Protein AF-A0A7C9LM31-F1 (afdb_monomer)

Foldseek 3Di:
DDDPAPVSQVVCVLVVVDDHDDDPVSDPDDPRDDDDDDVVPPDPDDPDDDDPPPDDDPVSVVVVVVVVVDDVVVVPPD

Radius of gyration: 16.71 Å; Cα contacts (8 Å, |Δi|>4): 24; chains: 1; bounding box: 35×32×44 Å

pLDDT: mean 79.06, std 14.09, range [36.06, 94.31]

Mean predicted aligned error: 9.39 Å

Secondary structure (DSSP, 8-state):
---SSHHHHHHHHHTTS------TTT-S--SS------GGG-----------TT---HHHHHHHHHHHH--GGGGS--

Sequence (78 aa):
MAADTRDAVYEAVALGIGVGFMWRFGTYRSDTLRRIRVPEFASTVDEVVFALADERNSLVDLFFNVARQLRPDVLIQI

Solvent-accessible surface area (backbone atoms only — not comparable to full-atom values): 5566 Å² total; per-residue (Å²): 137,84,64,93,41,73,65,55,36,51,52,41,34,72,72,65,74,57,88,68,88,78,60,87,80,70,57,88,82,60,90,86,58,90,84,78,88,58,77,92,67,67,73,85,71,80,88,78,86,86,75,65,92,83,68,88,44,74,67,58,55,51,50,56,54,51,55,71,66,60,60,76,74,77,70,71,83,119

Organism: NCBI:txid552061

Structure (mmCIF, N/CA/C/O backbone):
data_AF-A0A7C9LM31-F1
#
_entry.id   AF-A0A7C9LM31-F1
#
loop_
_atom_site.group_PDB
_atom_site.id
_atom_site.type_symbol
_atom_site.label_atom_id
_atom_site.label_alt_id
_atom_site.label_comp_id
_atom_site.label_asym_id
_atom_site.label_entity_id
_atom_site.label_se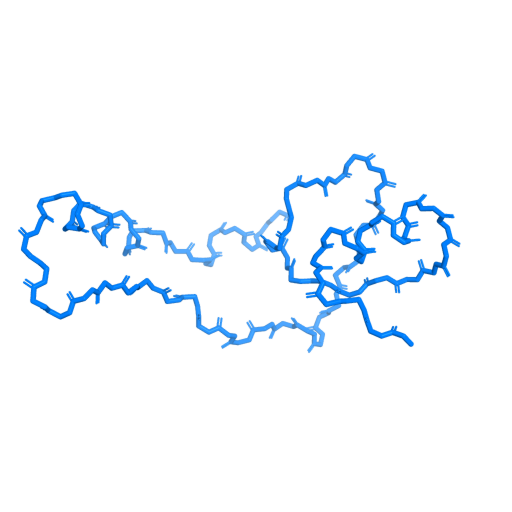q_id
_atom_site.pdbx_PDB_ins_code
_atom_site.Cartn_x
_atom_site.Cartn_y
_atom_site.Cartn_z
_atom_site.occupancy
_atom_site.B_iso_or_equiv
_atom_site.auth_seq_id
_atom_site.auth_comp_id
_atom_site.auth_asym_id
_atom_site.auth_atom_id
_atom_site.pdbx_PDB_model_num
ATOM 1 N N . MET A 1 1 ? 11.497 14.027 -14.058 1.00 51.34 1 MET A N 1
ATOM 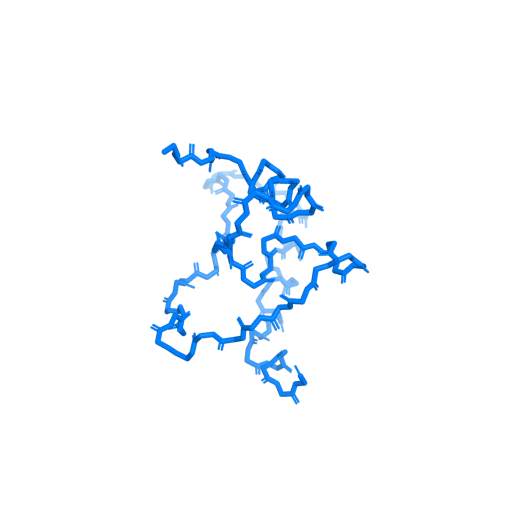2 C CA . MET A 1 1 ? 10.054 14.063 -13.753 1.00 51.34 1 MET A CA 1
ATOM 3 C C . MET A 1 1 ? 9.789 12.922 -12.790 1.00 51.34 1 MET A C 1
ATOM 5 O O . MET A 1 1 ? 10.073 11.790 -13.157 1.00 51.34 1 MET A O 1
ATOM 9 N N . ALA A 1 2 ? 9.392 13.209 -11.552 1.00 66.06 2 ALA A N 1
ATOM 10 C CA . ALA A 1 2 ? 8.922 12.177 -10.633 1.00 66.06 2 ALA A CA 1
ATOM 11 C C . ALA A 1 2 ? 7.411 12.040 -10.843 1.00 66.06 2 ALA A C 1
ATOM 13 O O . ALA A 1 2 ? 6.726 13.048 -10.993 1.00 66.06 2 ALA A O 1
ATOM 14 N N . ALA A 1 3 ? 6.918 10.812 -10.959 1.00 74.19 3 ALA A N 1
ATOM 15 C CA . ALA A 1 3 ? 5.488 10.557 -10.999 1.00 74.19 3 ALA A CA 1
ATOM 16 C C . ALA A 1 3 ? 5.005 10.388 -9.554 1.00 74.19 3 ALA A C 1
ATOM 18 O O . ALA A 1 3 ? 5.452 9.480 -8.858 1.00 74.19 3 ALA A O 1
ATOM 19 N N . ASP A 1 4 ? 4.110 11.271 -9.115 1.00 78.38 4 ASP A N 1
ATOM 20 C CA . ASP A 1 4 ? 3.686 11.350 -7.708 1.00 78.38 4 ASP A CA 1
ATOM 21 C C . ASP A 1 4 ? 2.672 10.269 -7.318 1.00 78.38 4 ASP A C 1
ATOM 23 O O . ASP A 1 4 ? 2.349 10.093 -6.143 1.00 78.38 4 ASP A O 1
ATOM 27 N N . THR A 1 5 ? 2.159 9.521 -8.297 1.00 81.69 5 THR A N 1
ATOM 28 C CA . THR A 1 5 ? 1.227 8.422 -8.060 1.00 81.69 5 THR A CA 1
ATOM 29 C C . THR A 1 5 ? 1.758 7.119 -8.631 1.00 81.69 5 THR A C 1
ATOM 31 O O . THR A 1 5 ? 2.409 7.064 -9.677 1.00 81.69 5 THR A O 1
ATOM 34 N N . ARG A 1 6 ? 1.411 6.029 -7.948 1.00 82.12 6 ARG A N 1
ATOM 35 C CA . ARG A 1 6 ? 1.675 4.662 -8.396 1.00 82.12 6 ARG A CA 1
ATOM 36 C C . ARG A 1 6 ? 1.177 4.409 -9.818 1.00 82.12 6 ARG A C 1
ATOM 38 O O . ARG A 1 6 ? 1.873 3.774 -10.606 1.00 82.12 6 ARG A O 1
ATOM 45 N N . ASP A 1 7 ? -0.033 4.872 -10.118 1.00 85.88 7 ASP A N 1
ATOM 46 C CA . ASP A 1 7 ? -0.668 4.620 -11.408 1.00 85.88 7 ASP A CA 1
ATOM 47 C C . ASP A 1 7 ? 0.061 5.381 -12.519 1.00 85.88 7 ASP A C 1
ATOM 49 O O . ASP A 1 7 ? 0.320 4.806 -13.569 1.00 85.88 7 ASP A O 1
ATOM 53 N N . ALA A 1 8 ? 0.527 6.608 -12.263 1.00 87.69 8 ALA A N 1
ATOM 54 C CA . ALA A 1 8 ? 1.342 7.348 -13.223 1.00 87.69 8 ALA A CA 1
ATOM 55 C C . ALA A 1 8 ? 2.685 6.653 -13.524 1.00 87.69 8 ALA A C 1
ATOM 57 O O . ALA A 1 8 ? 3.097 6.606 -14.682 1.00 87.69 8 ALA A O 1
ATOM 58 N N . VAL A 1 9 ? 3.346 6.064 -12.516 1.00 88.00 9 VAL A N 1
ATOM 59 C CA . VAL A 1 9 ? 4.555 5.244 -12.738 1.00 88.00 9 VAL A CA 1
ATOM 60 C C . VAL A 1 9 ? 4.227 4.024 -13.602 1.00 88.00 9 VAL A C 1
ATOM 62 O O . VAL A 1 9 ? 4.943 3.749 -14.562 1.00 88.00 9 VAL A O 1
ATOM 65 N N . TYR A 1 10 ? 3.149 3.300 -13.281 1.00 88.75 10 TYR A N 1
ATOM 66 C CA . TYR A 1 10 ? 2.747 2.099 -14.016 1.00 88.75 10 TYR A CA 1
ATOM 67 C C . TYR A 1 10 ? 2.449 2.407 -15.489 1.00 88.75 10 TYR A C 1
ATOM 69 O O . TYR A 1 10 ? 3.007 1.759 -16.374 1.00 88.75 10 TYR A O 1
ATOM 77 N N . GLU A 1 11 ? 1.619 3.417 -15.755 1.00 89.62 11 GLU A N 1
ATOM 78 C CA . GLU A 1 11 ? 1.224 3.786 -17.118 1.00 89.62 11 GLU A CA 1
ATOM 79 C C . GLU A 1 11 ? 2.421 4.282 -17.941 1.00 89.62 11 GLU A C 1
ATOM 81 O O . GLU A 1 11 ? 2.555 3.926 -19.109 1.00 89.62 11 GLU A O 1
ATOM 86 N N . ALA A 1 12 ? 3.359 5.024 -17.339 1.00 90.81 12 ALA A N 1
ATOM 87 C CA . ALA A 1 12 ? 4.566 5.453 -18.043 1.00 90.81 12 ALA A CA 1
ATOM 88 C C . ALA A 1 12 ? 5.422 4.263 -18.515 1.00 90.81 12 ALA A C 1
ATOM 90 O O . ALA A 1 12 ? 5.919 4.261 -19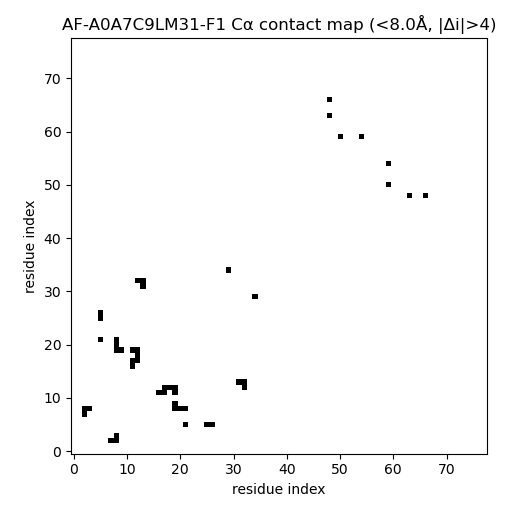.643 1.00 90.81 12 ALA A O 1
ATOM 91 N N . VAL A 1 13 ? 5.569 3.227 -17.683 1.00 91.56 13 VAL A N 1
ATOM 92 C CA . VAL A 1 13 ? 6.290 2.004 -18.072 1.00 91.56 13 VAL A CA 1
ATOM 93 C C . VAL A 1 13 ? 5.505 1.225 -19.129 1.00 91.56 13 VAL A C 1
ATOM 95 O O . VAL A 1 13 ? 6.099 0.769 -20.104 1.00 91.56 13 VAL A O 1
ATOM 98 N N . ALA A 1 14 ? 4.181 1.110 -18.983 1.00 89.62 14 ALA A N 1
ATOM 99 C CA . ALA A 1 14 ? 3.323 0.403 -19.938 1.00 89.62 14 ALA A CA 1
ATOM 100 C C . ALA A 1 14 ? 3.339 1.047 -21.336 1.00 89.62 14 ALA A C 1
ATOM 102 O O . ALA A 1 14 ? 3.288 0.346 -22.344 1.00 89.62 14 ALA A O 1
ATOM 103 N N . LEU A 1 15 ? 3.485 2.374 -21.403 1.00 91.81 15 LEU A N 1
ATOM 104 C CA . LEU A 1 15 ? 3.644 3.137 -22.644 1.00 91.81 15 LEU A CA 1
ATOM 105 C C . LEU A 1 15 ? 5.078 3.115 -23.208 1.00 91.81 15 LEU A C 1
ATOM 107 O O . LEU A 1 15 ? 5.343 3.750 -24.227 1.00 91.81 15 LEU A O 1
ATOM 111 N N . GLY A 1 16 ? 6.012 2.406 -22.567 1.00 92.06 16 GLY A N 1
ATOM 112 C CA . GLY A 1 16 ? 7.394 2.268 -23.036 1.00 92.06 16 GLY A CA 1
ATOM 113 C C . GLY A 1 16 ? 8.279 3.490 -22.777 1.00 92.06 16 GLY A C 1
ATOM 114 O O . GLY A 1 16 ? 9.336 3.617 -23.390 1.00 92.06 16 GLY A O 1
ATOM 115 N N . ILE A 1 17 ? 7.877 4.388 -21.872 1.00 91.88 17 ILE A N 1
ATOM 116 C CA . ILE A 1 17 ? 8.609 5.634 -21.585 1.00 91.88 17 ILE A CA 1
ATOM 117 C C . ILE A 1 17 ? 9.895 5.359 -20.781 1.00 91.88 17 ILE A C 1
ATOM 119 O O . ILE A 1 17 ? 10.831 6.156 -20.821 1.00 91.88 17 ILE A O 1
ATOM 123 N N . GLY A 1 18 ? 9.990 4.224 -20.076 1.00 90.25 18 GLY A N 1
ATOM 124 C CA . GLY A 1 18 ? 11.210 3.831 -19.367 1.00 90.25 18 GLY A CA 1
ATOM 125 C C . GLY A 1 18 ? 11.003 2.747 -18.310 1.00 90.25 18 GLY A C 1
ATOM 126 O O . GLY A 1 18 ? 10.169 1.859 -18.466 1.00 90.25 18 GLY A O 1
ATOM 127 N N . VAL A 1 19 ? 11.781 2.831 -17.226 1.00 90.25 19 VAL A N 1
ATOM 128 C CA . VAL A 1 19 ? 11.733 1.921 -16.068 1.00 90.25 19 VAL A CA 1
ATOM 129 C C . VAL A 1 19 ? 11.154 2.656 -14.859 1.00 90.25 19 VAL A C 1
ATOM 131 O O . VAL A 1 19 ? 11.527 3.795 -14.585 1.00 90.25 19 VAL A O 1
ATOM 134 N N . GLY A 1 20 ? 10.260 1.992 -14.125 1.00 88.81 20 GLY A N 1
ATOM 135 C CA . GLY A 1 20 ? 9.628 2.516 -12.915 1.00 88.81 20 GLY A CA 1
ATOM 136 C C . GLY A 1 20 ? 10.016 1.720 -11.672 1.00 88.81 20 GLY A C 1
ATOM 137 O O . GLY A 1 20 ? 10.162 0.499 -11.728 1.00 88.81 20 GLY A O 1
ATOM 138 N N . PHE A 1 21 ? 10.142 2.413 -10.541 1.00 86.31 21 PHE A N 1
ATOM 139 C CA . PHE A 1 21 ? 10.334 1.806 -9.224 1.00 86.31 21 PHE A CA 1
ATOM 140 C C . PHE A 1 21 ? 9.051 1.949 -8.413 1.00 86.31 21 PHE A C 1
ATOM 142 O O . PHE A 1 21 ? 8.459 3.025 -8.357 1.00 86.31 21 PHE A O 1
ATOM 149 N N . MET A 1 22 ? 8.611 0.861 -7.786 1.00 81.81 22 MET A N 1
ATOM 150 C CA . MET A 1 22 ? 7.417 0.854 -6.948 1.00 81.81 22 MET A CA 1
ATOM 151 C C . MET A 1 22 ? 7.518 -0.201 -5.852 1.00 81.81 22 MET A C 1
ATOM 153 O O . MET A 1 22 ? 8.177 -1.229 -6.023 1.00 81.81 22 MET A O 1
ATOM 157 N N . TRP A 1 23 ? 6.802 0.020 -4.750 1.00 78.94 23 TRP A N 1
ATOM 158 C CA . TRP A 1 23 ? 6.664 -0.972 -3.688 1.00 78.94 23 TRP A CA 1
ATOM 159 C C . TRP A 1 23 ? 6.037 -2.270 -4.202 1.00 78.94 23 TRP A C 1
ATOM 161 O O . TRP A 1 23 ? 5.160 -2.250 -5.073 1.00 78.94 23 TRP A O 1
ATOM 171 N N . ARG A 1 24 ? 6.453 -3.414 -3.638 1.00 76.19 24 ARG A N 1
ATOM 172 C CA . ARG A 1 24 ? 5.998 -4.745 -4.082 1.00 76.19 24 ARG A CA 1
ATOM 173 C C . ARG A 1 24 ? 4.469 -4.864 -4.071 1.00 76.19 24 ARG A C 1
ATOM 175 O O . ARG A 1 24 ? 3.896 -5.369 -5.033 1.00 76.19 24 ARG A O 1
ATOM 182 N N . PHE A 1 25 ? 3.826 -4.355 -3.029 1.00 75.94 25 PHE A N 1
ATOM 183 C CA . PHE A 1 25 ? 2.369 -4.363 -2.884 1.00 75.94 25 PHE A CA 1
ATOM 184 C C . PHE A 1 25 ? 1.724 -3.039 -3.289 1.00 75.94 25 PHE A C 1
ATOM 186 O O . PHE A 1 25 ? 0.541 -2.829 -3.053 1.00 75.94 25 PHE A O 1
ATOM 193 N N . GLY A 1 26 ? 2.487 -2.152 -3.939 1.00 72.81 26 GLY A N 1
ATOM 194 C CA . GLY A 1 26 ? 1.964 -0.892 -4.436 1.00 72.81 26 GLY A CA 1
ATOM 195 C C . GLY A 1 26 ? 0.777 -1.136 -5.358 1.00 72.81 26 GLY A C 1
ATOM 196 O O . GLY A 1 26 ? -0.250 -0.498 -5.179 1.00 72.81 26 GLY A O 1
ATOM 197 N N . THR A 1 27 ? 0.882 -2.074 -6.307 1.00 73.19 27 THR A N 1
ATOM 198 C CA . THR A 1 27 ? -0.189 -2.438 -7.252 1.00 73.19 27 THR A CA 1
ATOM 199 C C . THR A 1 27 ? -0.406 -3.948 -7.299 1.00 73.19 27 THR A C 1
ATOM 201 O O . THR A 1 27 ? 0.546 -4.720 -7.173 1.00 73.19 27 THR A O 1
ATOM 204 N N . TYR A 1 28 ? -1.646 -4.351 -7.578 1.00 71.19 28 TYR A N 1
ATOM 205 C CA . TYR A 1 28 ? -1.990 -5.719 -7.974 1.00 71.19 28 TYR A CA 1
ATOM 206 C C . TYR A 1 28 ? -1.982 -5.920 -9.500 1.00 71.19 28 TYR A C 1
ATOM 208 O O . TYR A 1 28 ? -2.084 -7.052 -9.961 1.00 71.19 28 TYR A O 1
ATOM 216 N N . ARG A 1 29 ? -1.839 -4.848 -10.296 1.00 74.88 29 ARG A N 1
ATOM 217 C CA . ARG A 1 29 ? -1.743 -4.936 -11.762 1.00 74.88 29 ARG A CA 1
ATOM 218 C C . ARG A 1 29 ? -0.369 -5.479 -12.160 1.0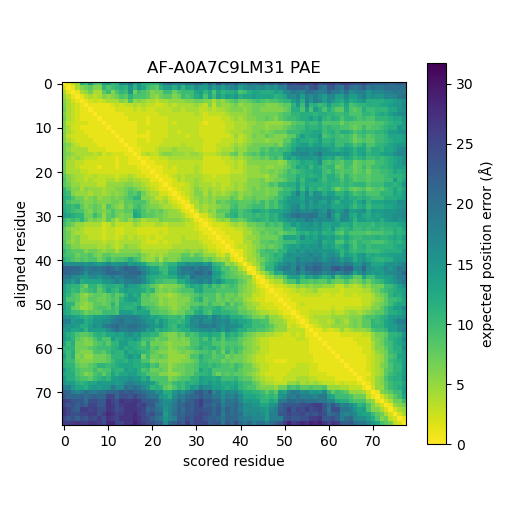0 74.88 29 ARG A C 1
ATOM 220 O O . ARG A 1 29 ? 0.654 -4.883 -11.829 1.00 74.88 29 ARG A O 1
ATOM 227 N N . SER A 1 30 ? -0.332 -6.598 -12.873 1.00 70.75 30 SER A N 1
ATOM 228 C CA . SER A 1 30 ? 0.910 -7.269 -13.302 1.00 70.75 30 SER A CA 1
ATOM 229 C C . SER A 1 30 ? 0.829 -7.869 -14.707 1.00 70.75 30 SER A C 1
ATOM 231 O O . SER A 1 30 ? 1.745 -8.559 -15.140 1.00 70.75 30 SER A O 1
ATOM 233 N N . ASP A 1 31 ? -0.258 -7.606 -15.417 1.00 78.38 31 ASP A N 1
ATOM 234 C CA . ASP A 1 31 ? -0.619 -8.186 -16.706 1.00 78.38 31 ASP A CA 1
ATOM 235 C C . ASP A 1 31 ? 0.267 -7.712 -17.866 1.00 78.38 31 ASP A C 1
ATOM 237 O O . ASP A 1 31 ? 0.530 -8.486 -18.783 1.00 78.38 31 ASP A O 1
ATOM 241 N N . THR A 1 32 ? 0.771 -6.475 -17.817 1.00 81.62 32 THR A N 1
ATOM 242 C CA . THR A 1 32 ? 1.541 -5.882 -18.929 1.00 81.62 32 THR A CA 1
ATOM 243 C C . THR A 1 32 ? 3.018 -5.623 -18.624 1.00 81.62 32 THR A C 1
ATOM 245 O O . THR A 1 32 ? 3.795 -5.370 -19.544 1.00 81.62 32 THR A O 1
ATOM 248 N N . LEU A 1 33 ? 3.445 -5.716 -17.358 1.00 85.38 33 LEU A N 1
ATOM 249 C CA . LEU A 1 33 ? 4.790 -5.318 -16.926 1.00 85.38 33 LEU A CA 1
ATOM 250 C C . LEU A 1 33 ? 5.615 -6.493 -16.394 1.00 85.38 33 LEU A C 1
ATOM 252 O O . LEU A 1 33 ? 5.160 -7.288 -15.571 1.00 85.38 33 LEU A O 1
ATOM 256 N N . ARG A 1 34 ? 6.892 -6.550 -16.786 1.00 87.81 34 ARG A N 1
ATOM 257 C CA . ARG A 1 34 ? 7.887 -7.454 -16.188 1.00 87.81 34 ARG A CA 1
ATOM 258 C C . ARG A 1 34 ? 8.422 -6.843 -14.894 1.00 87.81 34 ARG A C 1
ATOM 260 O O . ARG A 1 34 ? 9.023 -5.773 -14.913 1.00 87.81 34 ARG A O 1
ATOM 267 N N . ARG A 1 35 ? 8.244 -7.542 -13.772 1.00 86.56 35 ARG A N 1
ATOM 268 C CA . ARG A 1 35 ? 8.747 -7.111 -12.460 1.00 86.56 35 ARG A CA 1
ATOM 269 C C . ARG A 1 35 ? 10.115 -7.729 -12.192 1.00 86.56 35 ARG A C 1
ATOM 271 O O . ARG A 1 35 ? 10.268 -8.942 -12.303 1.00 86.56 35 ARG A O 1
ATOM 278 N N . ILE A 1 36 ? 11.082 -6.906 -11.802 1.00 86.38 36 ILE A N 1
ATOM 279 C CA . ILE A 1 36 ? 12.412 -7.354 -11.381 1.00 86.38 36 ILE A CA 1
ATOM 280 C C . ILE A 1 36 ? 12.549 -7.060 -9.889 1.00 86.38 36 ILE A C 1
ATOM 282 O O . ILE A 1 36 ? 12.294 -5.941 -9.444 1.00 86.38 36 ILE A O 1
ATOM 286 N N . ARG A 1 37 ? 12.922 -8.076 -9.105 1.00 81.31 37 ARG A N 1
ATOM 287 C CA . ARG A 1 37 ? 13.255 -7.889 -7.691 1.00 81.31 37 ARG A CA 1
ATOM 288 C C . ARG A 1 37 ? 14.634 -7.242 -7.602 1.00 81.31 37 ARG A C 1
ATOM 290 O O . ARG A 1 37 ? 15.576 -7.760 -8.188 1.00 81.31 37 A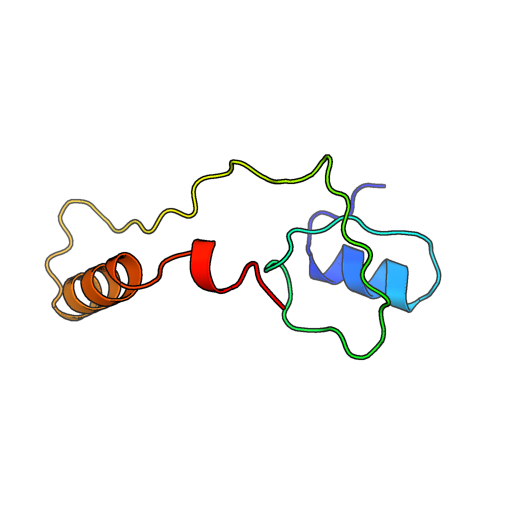RG A O 1
ATOM 297 N N . VAL A 1 38 ? 14.739 -6.160 -6.836 1.00 82.69 38 VAL A N 1
ATOM 298 C CA . VAL A 1 38 ? 16.011 -5.509 -6.493 1.00 82.69 38 VAL A CA 1
ATOM 299 C C . VAL A 1 38 ? 16.310 -5.850 -5.029 1.00 82.69 38 VAL A C 1
ATOM 301 O O . VAL A 1 38 ? 15.631 -5.315 -4.150 1.00 82.69 38 VAL A O 1
ATOM 304 N N . PRO A 1 39 ? 17.220 -6.800 -4.740 1.00 77.06 39 PRO A N 1
ATOM 305 C CA . PRO A 1 39 ? 17.517 -7.239 -3.373 1.00 77.06 39 PRO A CA 1
ATOM 306 C C . PRO A 1 39 ? 17.946 -6.105 -2.436 1.00 77.06 39 PRO A C 1
ATOM 308 O O . PRO A 1 39 ? 17.628 -6.136 -1.252 1.00 77.06 39 PRO A O 1
ATOM 311 N N . GLU A 1 40 ? 18.602 -5.081 -2.971 1.00 77.62 40 GLU A N 1
ATOM 312 C CA . GLU A 1 40 ? 19.056 -3.888 -2.256 1.00 77.62 40 GLU A CA 1
ATOM 313 C C . GLU A 1 40 ? 17.886 -3.002 -1.796 1.00 77.62 40 GLU A C 1
ATOM 315 O O . GLU A 1 40 ? 18.027 -2.238 -0.846 1.00 77.62 40 GLU A O 1
ATOM 320 N N . PHE A 1 41 ? 16.707 -3.149 -2.417 1.00 69.31 41 PHE A N 1
ATOM 321 C CA . PHE A 1 41 ? 15.441 -2.558 -1.971 1.00 69.31 41 PHE A CA 1
ATOM 322 C C . PHE A 1 41 ? 14.619 -3.513 -1.099 1.00 69.31 41 PHE A C 1
ATOM 324 O O . PHE A 1 41 ? 13.392 -3.393 -1.050 1.00 69.31 41 PHE A O 1
ATOM 331 N N . ALA A 1 42 ? 15.253 -4.468 -0.409 1.00 64.56 42 ALA A N 1
ATOM 332 C CA . ALA A 1 42 ? 14.618 -5.209 0.678 1.00 64.56 42 ALA A CA 1
ATOM 333 C C . ALA A 1 42 ? 14.190 -4.222 1.777 1.00 64.56 42 ALA A C 1
ATOM 335 O O . ALA A 1 42 ? 14.929 -3.925 2.710 1.00 64.56 42 ALA A O 1
ATOM 336 N N . SER A 1 43 ? 13.003 -3.648 1.598 1.00 61.16 43 SER A N 1
ATOM 337 C CA . SER A 1 43 ? 12.447 -2.631 2.471 1.00 61.16 43 SER A CA 1
ATOM 338 C C . SER A 1 43 ? 12.272 -3.200 3.869 1.00 61.16 43 SER A C 1
ATOM 340 O O . SER A 1 43 ? 11.548 -4.174 4.059 1.00 61.16 43 SER A O 1
ATOM 342 N N . THR A 1 44 ? 12.891 -2.529 4.831 1.00 58.91 44 THR A N 1
ATOM 343 C CA . THR A 1 44 ? 12.654 -2.672 6.268 1.00 58.91 44 THR A CA 1
ATOM 344 C C . THR A 1 44 ? 11.494 -1.791 6.743 1.00 58.91 44 THR A C 1
ATOM 346 O O . THR A 1 44 ? 11.435 -1.459 7.921 1.00 58.91 44 THR A O 1
ATOM 349 N N . VAL A 1 45 ? 10.646 -1.291 5.836 1.00 63.88 45 VAL A N 1
ATOM 350 C CA . VAL A 1 45 ? 9.568 -0.366 6.201 1.00 63.88 45 VAL A CA 1
ATOM 351 C C . VAL A 1 45 ? 8.474 -1.145 6.920 1.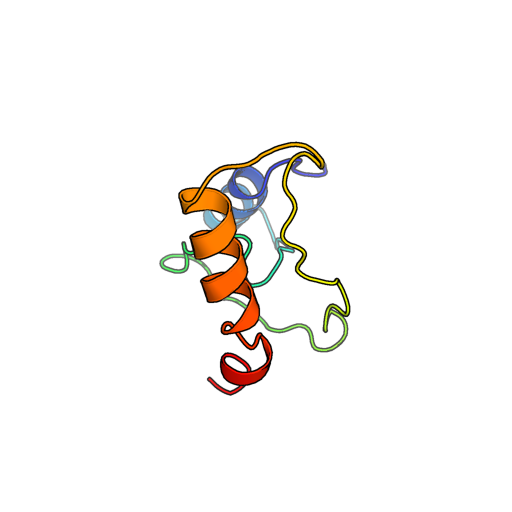00 63.88 45 VAL A C 1
ATOM 353 O O . VAL A 1 45 ? 7.940 -2.108 6.370 1.00 63.88 45 VAL A O 1
ATOM 356 N N . ASP A 1 46 ? 8.150 -0.712 8.137 1.00 61.22 46 ASP A N 1
ATOM 357 C CA . ASP A 1 46 ? 7.076 -1.295 8.932 1.00 61.22 46 ASP A CA 1
ATOM 358 C C . ASP A 1 46 ? 5.726 -1.088 8.229 1.00 61.22 46 ASP A C 1
ATOM 360 O O . ASP A 1 46 ? 5.293 0.041 7.979 1.00 61.22 46 ASP A O 1
ATOM 364 N N . GLU A 1 47 ? 5.033 -2.185 7.923 1.00 71.31 47 GLU A N 1
ATOM 365 C CA . GLU A 1 47 ? 3.615 -2.133 7.574 1.00 71.31 47 GLU A CA 1
ATOM 366 C C . GLU A 1 47 ? 2.816 -1.930 8.868 1.00 71.31 47 GLU A C 1
ATOM 368 O O . GLU A 1 47 ? 2.737 -2.823 9.712 1.00 71.31 47 GLU A O 1
ATOM 373 N N . VAL A 1 48 ? 2.243 -0.736 9.047 1.00 78.88 48 VAL A N 1
ATOM 374 C CA . VAL A 1 48 ? 1.506 -0.366 10.264 1.00 78.88 48 VAL A CA 1
ATOM 375 C C . VAL A 1 48 ? 0.020 -0.166 9.988 1.00 78.88 48 VAL A C 1
ATOM 377 O O . VAL A 1 48 ? -0.378 0.463 9.008 1.00 78.88 48 VAL A O 1
ATOM 380 N N . VAL A 1 49 ? -0.810 -0.674 10.896 1.00 85.19 49 VAL A N 1
ATOM 381 C CA . VAL A 1 49 ? -2.250 -0.407 10.946 1.00 85.19 49 VAL A CA 1
ATOM 382 C C . VAL A 1 49 ? -2.519 0.565 12.088 1.00 85.19 49 VAL A C 1
ATOM 384 O O . VAL A 1 49 ? -2.022 0.371 13.196 1.00 85.19 49 VAL A O 1
ATOM 387 N N . PHE A 1 50 ? -3.308 1.606 11.827 1.00 90.25 50 PHE A N 1
ATOM 388 C CA . PHE A 1 50 ? -3.639 2.638 12.807 1.00 90.25 50 PHE A CA 1
ATOM 389 C C . PHE A 1 50 ? -5.118 3.037 12.724 1.00 90.25 50 PHE A C 1
ATOM 391 O O . PHE A 1 50 ? -5.756 2.920 11.679 1.00 90.25 50 PHE A O 1
ATOM 398 N N . ALA A 1 51 ? -5.652 3.516 13.845 1.00 92.94 51 ALA A N 1
ATOM 399 C CA . ALA A 1 51 ? -6.983 4.101 13.981 1.00 92.94 51 ALA A CA 1
ATOM 400 C C . ALA A 1 51 ? -6.913 5.284 14.962 1.00 92.94 51 ALA A C 1
ATOM 402 O O . ALA A 1 51 ? -5.881 5.494 15.605 1.00 92.94 51 ALA A O 1
ATOM 403 N N . LEU A 1 52 ? -7.988 6.071 15.068 1.00 93.75 52 LEU A N 1
ATOM 404 C CA . LEU A 1 52 ? -8.073 7.131 16.077 1.00 93.75 52 LEU A CA 1
ATOM 405 C C . LEU A 1 52 ? -8.009 6.519 17.483 1.00 93.75 52 LEU A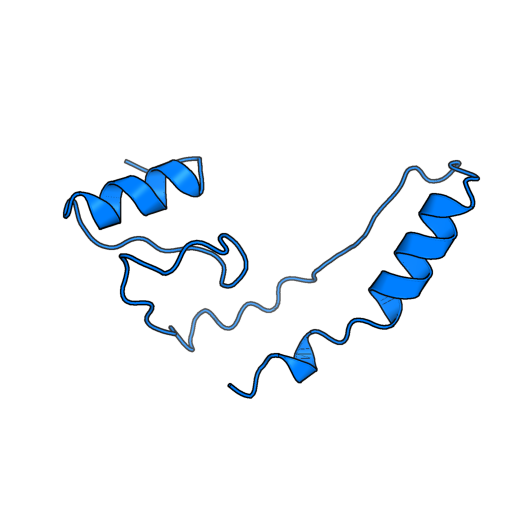 C 1
ATOM 407 O O . LEU A 1 52 ? -8.627 5.489 17.737 1.00 93.75 52 LEU A O 1
ATOM 411 N N . ALA A 1 53 ? -7.283 7.170 18.394 1.00 89.88 53 ALA A N 1
ATOM 412 C CA . ALA A 1 53 ? -7.005 6.628 19.727 1.00 89.88 53 ALA A CA 1
ATOM 413 C C . ALA A 1 53 ? -8.272 6.338 20.555 1.00 89.88 53 ALA A C 1
ATOM 415 O O . ALA A 1 53 ? -8.298 5.372 21.312 1.00 89.88 53 ALA A O 1
ATOM 416 N N . ASP A 1 54 ? -9.321 7.145 20.378 1.00 91.38 54 ASP A N 1
ATOM 417 C CA . ASP A 1 54 ? -10.582 7.035 21.121 1.00 91.38 54 ASP A CA 1
ATOM 418 C C . ASP A 1 54 ? -11.687 6.276 20.354 1.00 91.38 54 ASP A C 1
ATOM 420 O O . ASP A 1 54 ? -12.834 6.212 20.810 1.00 91.38 54 ASP A O 1
ATOM 424 N N . GLU A 1 55 ? -11.371 5.695 19.190 1.00 87.44 55 GLU A N 1
ATOM 425 C CA . GLU A 1 55 ? -12.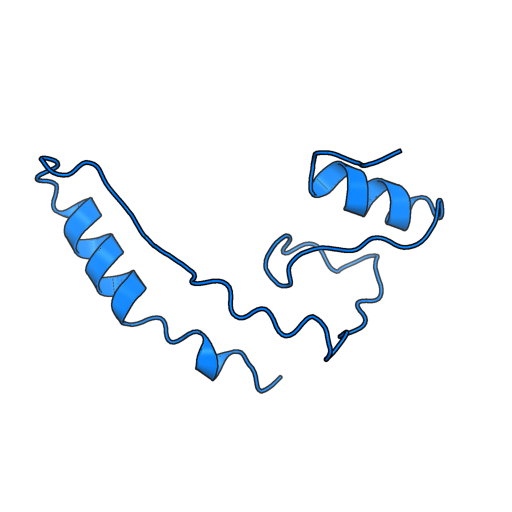332 4.946 18.373 1.00 87.44 55 GLU A CA 1
ATOM 426 C C . GLU A 1 55 ? -12.672 3.608 19.041 1.00 87.44 55 GLU A C 1
ATOM 428 O O . GLU A 1 55 ? -11.868 2.678 19.076 1.00 87.44 55 GLU A O 1
ATOM 433 N N . ARG A 1 56 ? -13.900 3.491 19.556 1.00 84.44 56 ARG A N 1
ATOM 434 C CA . ARG A 1 56 ? -14.432 2.247 20.130 1.00 84.44 56 ARG A CA 1
ATOM 435 C C . ARG A 1 56 ? -15.425 1.618 19.167 1.00 84.44 56 ARG A C 1
ATOM 437 O O . ARG A 1 56 ? -16.628 1.853 19.259 1.00 84.44 56 ARG A O 1
ATOM 444 N N . ASN A 1 57 ? -14.905 0.829 18.232 1.00 91.94 57 ASN A N 1
ATOM 445 C CA . ASN A 1 57 ? -15.682 0.214 17.165 1.00 91.94 57 ASN A CA 1
ATOM 446 C C . ASN A 1 57 ? -15.264 -1.244 16.957 1.00 91.94 57 ASN A C 1
ATOM 448 O O . ASN A 1 57 ? -14.128 -1.534 16.596 1.00 91.94 57 ASN A O 1
ATOM 452 N N . SER A 1 58 ? -16.221 -2.162 17.109 1.00 94.31 58 SER A N 1
ATOM 453 C CA . SER A 1 58 ? -15.986 -3.605 16.951 1.00 94.31 58 SER A CA 1
ATOM 454 C C . SER A 1 58 ? -15.398 -4.010 15.589 1.00 94.31 58 SER A C 1
ATOM 456 O O . SER A 1 58 ? -14.682 -5.007 15.506 1.00 94.31 58 SER A O 1
ATOM 458 N N . LEU A 1 59 ? -15.654 -3.241 14.522 1.00 94.31 59 LEU A N 1
ATOM 459 C CA . LEU A 1 59 ? -15.039 -3.473 13.213 1.00 94.31 59 LEU A CA 1
ATOM 460 C C . LEU A 1 59 ? -13.556 -3.105 13.210 1.00 94.31 59 LEU A C 1
ATOM 462 O O . LEU A 1 59 ? -12.763 -3.801 12.581 1.00 94.31 59 LEU A O 1
ATOM 466 N N . VAL A 1 60 ? -13.181 -2.043 13.926 1.00 93.00 60 VAL A N 1
ATOM 467 C CA . VAL A 1 60 ? -11.779 -1.654 14.106 1.00 93.00 60 VAL A CA 1
ATOM 468 C C . VAL A 1 60 ? -11.060 -2.738 14.902 1.00 93.00 60 VAL A C 1
ATOM 470 O O . VAL A 1 60 ? -10.035 -3.236 14.446 1.00 93.00 60 VAL A O 1
ATOM 473 N N . ASP A 1 61 ? -11.644 -3.212 16.003 1.00 91.81 61 ASP A N 1
ATOM 474 C CA . ASP A 1 61 ? -11.074 -4.314 16.789 1.00 91.81 61 ASP A CA 1
ATOM 475 C C . ASP A 1 61 ? -10.879 -5.582 15.945 1.00 91.81 61 ASP A C 1
ATOM 477 O O . ASP A 1 61 ? -9.818 -6.214 15.973 1.00 91.81 61 ASP A O 1
ATOM 481 N N . LEU A 1 62 ? -11.890 -5.946 15.149 1.00 93.31 62 LEU A N 1
ATOM 482 C CA . LEU A 1 62 ? -11.812 -7.085 14.240 1.00 93.31 62 LEU A CA 1
ATOM 483 C C . LEU A 1 62 ? -10.704 -6.898 13.197 1.00 93.31 62 LEU A C 1
ATOM 485 O O . LEU A 1 62 ? -9.933 -7.826 12.954 1.00 93.31 62 LEU A O 1
ATOM 489 N N . PHE A 1 63 ? -10.587 -5.708 12.610 1.00 91.81 63 PHE A N 1
ATOM 490 C CA . PHE A 1 63 ? -9.547 -5.410 11.630 1.00 91.81 63 PHE A CA 1
ATOM 491 C C . PHE A 1 63 ? -8.145 -5.538 12.238 1.00 91.81 63 PHE A C 1
ATOM 493 O O . PHE A 1 63 ? -7.288 -6.210 11.667 1.00 91.81 63 PHE A O 1
ATOM 500 N N . PHE A 1 64 ? -7.921 -4.983 13.432 1.00 91.19 64 PHE A N 1
ATOM 501 C CA . PHE A 1 64 ? -6.652 -5.123 14.153 1.00 91.19 64 PHE A CA 1
ATOM 502 C C . PHE A 1 64 ? -6.356 -6.581 14.537 1.00 91.19 64 PHE A C 1
ATOM 504 O O . PHE A 1 64 ? -5.196 -6.999 14.534 1.00 91.19 64 PHE A O 1
ATOM 511 N N . ASN A 1 65 ? -7.378 -7.384 14.849 1.00 91.31 65 ASN A N 1
ATOM 512 C CA . ASN A 1 65 ? -7.210 -8.820 15.084 1.00 91.31 65 ASN A CA 1
ATOM 513 C C . ASN A 1 65 ? -6.712 -9.546 13.831 1.00 91.31 65 ASN A C 1
ATOM 515 O O . ASN A 1 65 ? -5.776 -10.337 13.926 1.00 91.31 65 ASN A O 1
ATOM 519 N N . VAL A 1 66 ? -7.303 -9.257 12.669 1.00 90.94 66 VAL A N 1
ATOM 520 C CA . VAL A 1 66 ? -6.891 -9.845 11.386 1.00 90.94 66 VAL A CA 1
ATOM 521 C C . VAL A 1 66 ? -5.490 -9.374 10.994 1.00 90.94 66 VAL A C 1
ATOM 523 O O . VAL A 1 66 ? -4.646 -10.196 10.646 1.00 90.94 66 VAL A O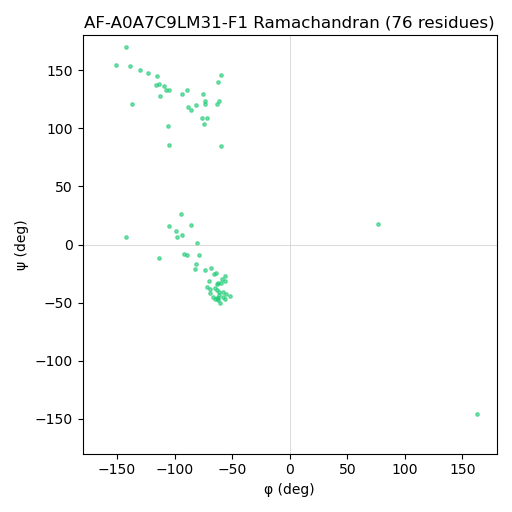 1
ATOM 526 N N . ALA A 1 67 ? -5.205 -8.076 11.116 1.00 87.69 67 ALA A N 1
ATOM 527 C CA . ALA A 1 67 ? -3.902 -7.504 10.785 1.00 87.69 67 ALA A CA 1
ATOM 528 C C . ALA A 1 67 ? -2.760 -8.150 11.585 1.00 87.69 67 ALA A C 1
ATOM 530 O O . ALA A 1 67 ? -1.725 -8.479 11.017 1.00 87.69 67 ALA A O 1
ATOM 531 N N . ARG A 1 68 ? -2.964 -8.427 12.882 1.00 84.50 68 ARG A N 1
ATOM 532 C CA . ARG A 1 68 ? -1.972 -9.122 13.725 1.00 84.50 68 ARG A CA 1
ATOM 533 C C . ARG A 1 68 ? -1.706 -10.570 13.313 1.00 84.50 68 ARG A C 1
ATOM 535 O O . ARG A 1 68 ? -0.651 -11.108 13.638 1.00 84.50 68 ARG A O 1
ATOM 542 N N . GLN A 1 69 ? -2.662 -11.220 12.652 1.00 83.44 69 GLN A N 1
ATOM 543 C CA . GLN A 1 69 ? -2.501 -12.587 12.150 1.00 83.44 69 GLN A CA 1
ATOM 544 C C . GLN A 1 69 ? -1.770 -12.621 10.804 1.00 83.44 69 GLN A C 1
ATOM 546 O O . GLN A 1 69 ? -1.198 -13.653 10.444 1.00 83.44 69 GLN A O 1
ATOM 551 N N . LEU A 1 70 ? -1.754 -11.505 10.070 1.00 73.69 70 LEU A N 1
ATOM 552 C CA . LEU A 1 70 ? -1.032 -11.387 8.815 1.00 73.69 70 LEU A CA 1
ATOM 553 C C . LEU A 1 70 ? 0.473 -11.269 9.108 1.00 73.69 70 LEU A C 1
ATOM 555 O O . LEU A 1 70 ? 0.969 -10.232 9.532 1.00 73.69 70 LEU A O 1
ATOM 559 N N . ARG A 1 71 ? 1.213 -12.361 8.903 1.00 61.09 71 ARG A N 1
ATOM 560 C CA . ARG A 1 71 ? 2.683 -12.364 8.942 1.00 61.09 71 ARG A CA 1
ATOM 561 C C . ARG A 1 71 ? 3.202 -11.966 7.554 1.00 61.09 71 ARG A C 1
ATOM 563 O O . ARG A 1 71 ? 3.004 -12.754 6.624 1.00 61.09 71 ARG A O 1
ATOM 570 N N . PRO A 1 72 ? 3.898 -10.824 7.389 1.00 57.31 72 PRO A N 1
ATOM 571 C CA . PRO A 1 72 ? 4.472 -10.432 6.095 1.00 57.31 72 PRO A CA 1
ATOM 572 C C . PRO A 1 72 ? 5.453 -11.487 5.556 1.00 57.31 72 PRO A C 1
ATOM 574 O O . PRO A 1 72 ? 5.565 -11.696 4.348 1.00 57.31 72 PRO A O 1
ATOM 577 N N . ASP A 1 73 ? 6.104 -12.216 6.468 1.00 53.44 73 ASP A N 1
ATOM 578 C CA . ASP A 1 73 ? 7.161 -13.193 6.184 1.00 53.44 73 ASP A CA 1
ATOM 579 C C . ASP A 1 73 ? 6.702 -14.402 5.350 1.00 53.44 73 ASP A C 1
ATOM 581 O O . ASP A 1 73 ? 7.511 -15.034 4.672 1.00 53.44 73 ASP A O 1
ATOM 585 N N . VAL A 1 74 ? 5.407 -14.740 5.375 1.00 47.53 74 VAL A N 1
ATOM 586 C CA . VAL A 1 74 ? 4.870 -15.957 4.732 1.00 47.53 74 VAL A CA 1
ATOM 587 C C . VAL A 1 74 ? 4.638 -15.766 3.222 1.00 47.53 74 VAL A C 1
ATOM 589 O O . VAL A 1 74 ? 4.586 -16.738 2.474 1.00 47.53 74 VAL A O 1
ATOM 592 N N . LEU A 1 75 ? 4.605 -14.524 2.726 1.00 48.47 75 LEU A N 1
ATOM 593 C CA . LEU A 1 75 ? 4.468 -14.196 1.293 1.00 48.47 75 LEU A CA 1
ATOM 594 C C . LEU A 1 75 ? 5.825 -14.001 0.576 1.00 48.47 75 LEU A C 1
ATOM 596 O O . LEU A 1 75 ? 5.887 -13.553 -0.575 1.00 48.47 75 LEU A O 1
ATOM 600 N N . ILE A 1 76 ? 6.942 -14.305 1.248 1.00 49.56 76 ILE A N 1
ATOM 601 C CA . ILE A 1 76 ? 8.307 -14.058 0.748 1.00 49.56 76 ILE A CA 1
ATOM 602 C C . ILE A 1 76 ? 8.866 -15.240 -0.080 1.00 49.56 76 ILE A C 1
ATOM 604 O O . ILE A 1 76 ? 9.888 -15.076 -0.745 1.00 49.56 76 ILE A O 1
ATOM 608 N N . GLN A 1 77 ? 8.193 -16.400 -0.118 1.00 36.06 77 GLN A N 1
ATOM 609 C CA . GLN A 1 77 ? 8.717 -17.636 -0.737 1.00 36.06 77 GLN A CA 1
ATOM 610 C C . GLN A 1 77 ? 8.138 -18.050 -2.105 1.00 36.06 77 GLN A C 1
ATOM 612 O O . GLN A 1 77 ? 8.372 -19.181 -2.529 1.00 36.06 77 GLN A O 1
ATOM 617 N N . ILE A 1 78 ? 7.449 -17.169 -2.835 1.00 38.16 78 ILE A N 1
ATOM 618 C CA . ILE A 1 78 ? 7.056 -17.440 -4.234 1.00 38.16 78 ILE A CA 1
ATOM 619 C C . ILE A 1 78 ? 7.469 -16.277 -5.132 1.00 38.16 78 ILE A C 1
ATOM 621 O O . ILE A 1 78 ? 7.185 -15.110 -4.756 1.00 38.16 78 ILE A O 1
#